Protein AF-A0A9X0EW74-F1 (afdb_monomer)

Structure (mmCIF, N/CA/C/O backbone):
data_AF-A0A9X0EW74-F1
#
_entry.id   AF-A0A9X0EW74-F1
#
loop_
_atom_site.group_PDB
_atom_site.id
_atom_site.type_symbol
_atom_site.label_atom_id
_atom_site.label_alt_id
_atom_site.label_comp_id
_atom_site.label_asym_id
_atom_site.label_entity_id
_atom_site.label_seq_id
_atom_site.pdbx_PDB_ins_code
_atom_site.Cartn_x
_atom_site.Cartn_y
_atom_site.Cartn_z
_atom_site.occupancy
_atom_site.B_iso_or_equiv
_atom_site.auth_seq_id
_atom_site.auth_comp_id
_atom_site.auth_asym_id
_atom_site.auth_atom_id
_atom_site.pdbx_PDB_model_num
ATOM 1 N N . MET A 1 1 ? -3.009 -1.070 12.855 1.00 59.66 1 MET A N 1
ATOM 2 C CA . MET A 1 1 ? -4.304 -0.797 13.529 1.00 59.66 1 MET A CA 1
ATOM 3 C C . MET A 1 1 ? -5.122 -2.085 13.536 1.00 59.66 1 MET A C 1
ATOM 5 O O . MET A 1 1 ? -5.259 -2.673 12.475 1.00 59.66 1 MET A O 1
ATOM 9 N N . SER A 1 2 ? -5.644 -2.544 14.679 1.00 82.69 2 SER A N 1
ATOM 10 C CA . SER A 1 2 ? -6.515 -3.735 14.718 1.00 82.69 2 SER A CA 1
ATOM 11 C C . SER A 1 2 ? -7.970 -3.350 14.436 1.00 82.69 2 SER A C 1
ATOM 13 O O . SER A 1 2 ? -8.508 -2.458 15.098 1.00 82.69 2 SER A O 1
ATOM 15 N N . VAL A 1 3 ? -8.612 -4.037 13.482 1.00 85.69 3 VAL A N 1
ATOM 16 C CA . VAL A 1 3 ? -10.034 -3.848 13.135 1.00 85.69 3 VAL A CA 1
ATOM 17 C C . VAL A 1 3 ? -10.922 -4.029 14.367 1.00 85.69 3 VAL A C 1
ATOM 19 O O . VAL A 1 3 ? -11.837 -3.240 14.583 1.00 85.69 3 VAL A O 1
ATOM 22 N N . MET A 1 4 ? -10.612 -5.012 15.217 1.00 91.75 4 MET A N 1
ATOM 23 C CA . MET A 1 4 ? -11.385 -5.304 16.428 1.00 91.75 4 MET A CA 1
ATOM 24 C C . MET A 1 4 ? -11.287 -4.187 17.463 1.00 91.75 4 MET A C 1
ATOM 26 O O . MET A 1 4 ? -12.302 -3.781 18.026 1.00 91.75 4 MET A O 1
ATOM 30 N N . LYS A 1 5 ? -10.088 -3.626 17.669 1.00 91.12 5 LYS A N 1
ATOM 31 C CA . LYS A 1 5 ? -9.912 -2.477 18.569 1.00 91.12 5 LYS A CA 1
ATOM 32 C C . LYS A 1 5 ? -10.718 -1.276 18.072 1.00 91.12 5 LYS A C 1
ATOM 34 O O . LYS A 1 5 ? -11.377 -0.610 18.866 1.00 91.12 5 LYS A O 1
ATOM 39 N N . LYS A 1 6 ? -10.727 -1.036 16.755 1.00 88.75 6 LYS A N 1
ATOM 40 C CA . LYS A 1 6 ? -11.499 0.066 16.172 1.00 88.75 6 LYS A CA 1
ATOM 41 C C . LYS A 1 6 ? -13.007 -0.162 16.261 1.00 88.75 6 LYS A C 1
ATOM 43 O O . LYS A 1 6 ? -13.741 0.764 16.600 1.00 88.75 6 LYS A O 1
ATOM 48 N N . ALA A 1 7 ? -13.449 -1.398 16.055 1.00 94.06 7 ALA A N 1
ATOM 49 C CA . ALA A 1 7 ? -14.849 -1.772 16.188 1.00 94.06 7 ALA A CA 1
ATOM 50 C C . ALA A 1 7 ? -15.322 -1.594 17.631 1.00 94.06 7 ALA A C 1
ATOM 52 O O . ALA A 1 7 ? -16.388 -1.029 17.859 1.00 94.06 7 ALA A O 1
ATOM 53 N N . TRP A 1 8 ? -14.494 -1.975 18.604 1.00 94.31 8 TRP A N 1
ATOM 54 C CA . TRP A 1 8 ? -14.775 -1.760 20.019 1.00 94.31 8 TRP A CA 1
ATOM 55 C C . TRP A 1 8 ? -14.934 -0.275 20.367 1.00 94.31 8 TRP A C 1
ATOM 57 O O . TRP A 1 8 ? -15.890 0.107 21.040 1.00 94.31 8 TRP A O 1
ATOM 67 N N . GLU A 1 9 ? -14.035 0.583 19.873 1.00 94.25 9 GLU A N 1
ATOM 68 C CA . GLU A 1 9 ? -14.120 2.035 20.074 1.00 94.25 9 GLU A CA 1
ATOM 69 C C . GLU A 1 9 ? -15.404 2.630 19.483 1.00 94.25 9 GLU A C 1
ATOM 71 O O . GLU A 1 9 ? -16.082 3.416 20.146 1.00 94.25 9 GLU A O 1
ATOM 76 N N . ILE A 1 10 ? -15.747 2.260 18.244 1.00 93.38 10 ILE A N 1
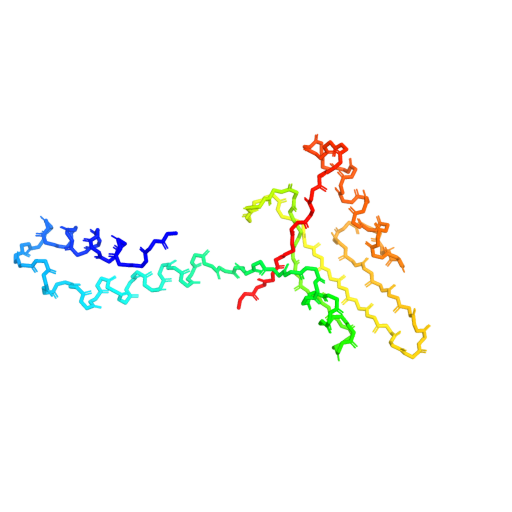ATOM 77 C CA . ILE A 1 10 ? -16.951 2.755 17.563 1.00 93.38 10 ILE A CA 1
ATOM 78 C C . ILE A 1 10 ? -18.209 2.267 18.290 1.00 93.38 10 ILE A C 1
ATOM 80 O O . ILE A 1 10 ? -19.117 3.060 18.534 1.00 93.38 10 ILE A O 1
ATOM 84 N N . ALA A 1 11 ? -18.243 1.000 18.709 1.00 96.50 11 ALA A N 1
ATOM 85 C CA . ALA A 1 11 ? -19.365 0.438 19.453 1.00 96.50 11 ALA A CA 1
ATOM 86 C C . ALA A 1 11 ? -19.556 1.122 20.820 1.00 96.50 11 ALA A C 1
ATOM 88 O O . ALA A 1 11 ? -20.678 1.464 21.187 1.00 96.50 11 ALA A O 1
ATOM 89 N N . ARG A 1 12 ? -18.467 1.399 21.554 1.00 96.62 12 ARG A N 1
ATOM 90 C CA . ARG A 1 12 ? -18.502 2.152 22.824 1.00 96.62 12 ARG A CA 1
ATOM 91 C C . ARG A 1 12 ? -18.966 3.596 22.637 1.00 96.62 12 ARG A C 1
ATOM 93 O O . ARG A 1 12 ? -19.689 4.110 23.486 1.00 96.62 12 ARG A O 1
ATOM 100 N N . LYS A 1 13 ? -18.582 4.251 21.536 1.00 94.56 13 LYS A N 1
ATOM 101 C CA . LYS A 1 13 ? -19.088 5.590 21.195 1.00 94.56 13 LYS A CA 1
ATOM 102 C C . LYS A 1 13 ? -20.592 5.574 20.926 1.00 94.56 13 LYS A C 1
ATOM 104 O O . LYS A 1 13 ? -21.290 6.416 21.482 1.00 94.56 13 LYS A O 1
ATOM 109 N N . GLY A 1 14 ? -21.080 4.597 20.157 1.00 93.94 14 GLY A N 1
ATOM 110 C CA . GLY A 1 14 ? -22.515 4.403 19.921 1.00 93.94 14 GLY A CA 1
ATOM 111 C C . GLY A 1 14 ? -23.285 4.187 21.224 1.00 93.94 14 GLY A C 1
ATOM 112 O O . GLY A 1 14 ? -24.240 4.904 21.498 1.00 93.94 14 GLY A O 1
ATOM 113 N N . GLN A 1 15 ? -22.785 3.303 22.092 1.00 97.19 15 GLN A N 1
ATOM 114 C CA . GLN A 1 15 ? -23.360 3.075 23.419 1.00 97.19 15 GLN A CA 1
ATOM 115 C C . GLN A 1 15 ? -23.422 4.361 24.265 1.00 97.19 15 GLN A C 1
ATOM 117 O O . GLN A 1 15 ? -24.428 4.625 24.913 1.00 97.19 15 GLN A O 1
ATOM 122 N N . LYS A 1 16 ? -22.355 5.173 24.270 1.00 95.12 16 LYS A N 1
ATOM 123 C CA . LYS A 1 16 ? -22.302 6.417 25.057 1.00 95.12 16 LYS A CA 1
ATOM 124 C C . LYS A 1 16 ? -23.278 7.483 24.542 1.00 95.12 16 LYS A C 1
ATOM 126 O O . LYS A 1 16 ? -23.766 8.271 25.342 1.00 95.12 16 LYS A O 1
ATOM 131 N N . GLN A 1 17 ? -23.526 7.532 23.233 1.00 94.94 17 GLN A N 1
ATOM 132 C CA . GLN A 1 17 ? -24.411 8.526 22.618 1.00 94.94 17 GLN A CA 1
ATOM 133 C C . GLN A 1 17 ? -25.888 8.134 22.662 1.00 94.94 17 GLN A C 1
ATOM 135 O O . GLN A 1 17 ? -26.730 8.997 22.875 1.00 94.94 17 GLN A O 1
ATOM 140 N N . PHE A 1 18 ? -26.198 6.855 22.455 1.00 94.81 18 PHE A N 1
ATOM 141 C CA . PHE A 1 18 ? -27.570 6.393 22.224 1.00 94.81 18 PHE A CA 1
ATOM 142 C C . PHE A 1 18 ? -28.073 5.418 23.299 1.00 94.81 18 PHE A C 1
ATOM 144 O O . PHE A 1 18 ? -29.225 4.996 23.260 1.00 94.81 18 PHE A O 1
ATOM 151 N N . GLY A 1 19 ? -27.233 5.055 24.274 1.00 90.06 19 GLY A N 1
ATOM 152 C CA . GLY A 1 19 ? -27.560 4.058 25.292 1.00 90.06 19 GLY A CA 1
ATOM 153 C C . GLY A 1 19 ? -27.507 2.618 24.764 1.00 90.06 19 GLY A C 1
ATOM 154 O O . GLY A 1 19 ? -26.976 2.341 23.687 1.00 90.06 19 GLY A O 1
ATOM 155 N N . GLY A 1 20 ? -28.030 1.673 25.548 1.00 95.00 20 GLY A N 1
ATOM 156 C CA . GLY A 1 20 ? -28.030 0.242 25.214 1.00 95.00 20 GLY A CA 1
ATOM 157 C C . GLY A 1 20 ? -26.722 -0.488 25.551 1.00 95.00 20 GLY A C 1
ATOM 158 O O . GLY A 1 20 ? -25.897 -0.024 26.346 1.00 95.00 20 GLY A O 1
ATOM 159 N N . LYS A 1 21 ? -26.537 -1.678 24.971 1.00 95.38 21 LYS A N 1
ATOM 160 C CA . LYS A 1 21 ? -25.383 -2.562 25.191 1.00 95.38 21 LYS A CA 1
ATOM 161 C C . LYS A 1 21 ? -24.414 -2.477 24.014 1.00 95.38 21 LYS A C 1
ATOM 163 O O . LYS A 1 21 ? -24.806 -2.538 22.856 1.00 95.38 21 LYS A O 1
ATOM 168 N N . VAL A 1 22 ? -23.108 -2.468 24.298 1.00 92.88 22 VAL A N 1
ATOM 169 C CA . VAL A 1 22 ? -22.037 -2.419 23.272 1.00 92.88 22 VAL A CA 1
ATOM 170 C C . VAL A 1 22 ? -22.218 -3.482 22.179 1.00 92.88 22 VAL A C 1
ATOM 172 O O . VAL A 1 22 ? -22.005 -3.198 21.002 1.00 92.88 22 VAL A O 1
ATOM 175 N N . LYS A 1 23 ? -22.653 -4.695 22.550 1.00 94.31 23 LYS A N 1
ATOM 176 C CA . LYS A 1 23 ? -22.875 -5.818 21.622 1.00 94.31 23 LYS A CA 1
ATOM 177 C C . LYS A 1 23 ? -23.901 -5.528 20.518 1.00 94.31 23 LYS A C 1
ATOM 179 O O . LYS A 1 23 ? -23.818 -6.123 19.452 1.00 94.31 23 LYS A O 1
ATOM 184 N N . GLU A 1 24 ? -24.827 -4.601 20.746 1.00 94.00 24 GLU A N 1
ATOM 185 C CA . GLU A 1 24 ? -25.868 -4.228 19.779 1.00 94.00 24 GLU A CA 1
ATOM 186 C C . GLU A 1 24 ? -25.288 -3.371 18.645 1.00 94.00 24 GLU A C 1
ATOM 188 O O . GLU A 1 24 ? -25.717 -3.457 17.498 1.00 94.00 24 GLU A O 1
ATOM 193 N N . TYR A 1 25 ? -24.223 -2.621 18.934 1.00 95.12 25 TYR A N 1
ATOM 194 C CA . TYR A 1 25 ? -23.525 -1.785 17.956 1.00 95.12 25 TYR A CA 1
ATOM 195 C C . TYR A 1 25 ? -22.412 -2.531 17.220 1.00 95.12 25 TYR A C 1
ATOM 197 O O . TYR A 1 25 ? -21.893 -2.033 16.219 1.00 95.12 25 TYR A O 1
ATOM 205 N N . PHE A 1 26 ? -22.034 -3.722 17.688 1.00 93.62 26 PHE A N 1
ATOM 206 C CA . PHE A 1 26 ? -20.826 -4.413 17.246 1.00 93.62 26 PHE A CA 1
ATOM 207 C C . PHE A 1 26 ? -20.820 -4.719 15.752 1.00 93.62 26 PHE A C 1
ATOM 209 O O . PHE A 1 26 ? -19.838 -4.426 15.081 1.00 93.62 26 PHE A O 1
ATOM 216 N N . ALA A 1 27 ? -21.917 -5.248 15.205 1.00 94.12 27 ALA A N 1
ATOM 217 C CA . ALA A 1 27 ? -21.988 -5.615 13.791 1.00 94.12 27 ALA A CA 1
ATOM 218 C C . ALA A 1 27 ? -21.808 -4.397 12.865 1.00 94.12 27 ALA A C 1
ATOM 220 O O . ALA A 1 27 ? -21.075 -4.457 11.874 1.00 94.12 27 ALA A O 1
ATOM 221 N N . LYS A 1 28 ? -22.431 -3.259 13.204 1.00 93.81 28 LYS A N 1
ATOM 222 C CA . LYS A 1 28 ? -22.297 -2.013 12.436 1.00 93.81 28 LYS A CA 1
ATOM 223 C C . LYS A 1 28 ? -20.923 -1.374 12.646 1.00 93.81 28 LYS A C 1
ATOM 225 O O . LYS A 1 28 ? -20.304 -0.946 11.674 1.00 93.81 28 LYS A O 1
ATOM 230 N N . ALA A 1 29 ? -20.416 -1.379 13.875 1.00 94.81 29 ALA A N 1
ATOM 231 C CA . ALA A 1 29 ? -19.085 -0.892 14.211 1.00 94.81 29 ALA A CA 1
ATOM 232 C C . ALA A 1 29 ? -17.975 -1.695 13.516 1.00 94.81 29 ALA A C 1
ATOM 234 O O . ALA A 1 29 ? -16.980 -1.113 13.085 1.00 94.81 29 ALA A O 1
ATOM 235 N N . LEU A 1 30 ? -18.155 -3.008 13.343 1.00 94.19 30 LEU A N 1
ATOM 236 C CA . LEU A 1 30 ? -17.233 -3.872 12.609 1.00 94.19 30 LEU A CA 1
ATOM 237 C C . LEU A 1 30 ? -17.225 -3.528 11.117 1.00 94.19 30 LEU A C 1
ATOM 239 O O . LEU A 1 30 ? -16.152 -3.378 10.539 1.00 94.19 30 LEU A O 1
ATOM 243 N N . LYS A 1 31 ? -18.405 -3.329 10.509 1.00 92.62 31 LYS A N 1
ATOM 244 C CA . LYS A 1 31 ? -18.521 -2.866 9.114 1.00 92.62 31 LYS A CA 1
ATOM 245 C C . LYS A 1 31 ? -17.831 -1.515 8.919 1.00 92.62 31 LYS A C 1
ATOM 247 O O . LYS A 1 31 ? -16.971 -1.403 8.054 1.00 92.62 31 LYS A O 1
ATOM 252 N N . MET A 1 32 ? -18.119 -0.536 9.778 1.00 85.69 32 MET A N 1
ATOM 253 C CA . MET A 1 32 ? -17.470 0.780 9.739 1.00 85.69 32 MET A CA 1
ATOM 254 C C . MET A 1 32 ? -15.956 0.685 9.953 1.00 85.69 32 MET A C 1
ATOM 256 O O . MET A 1 32 ? -15.199 1.381 9.292 1.00 85.69 32 MET A O 1
ATOM 260 N N . SER A 1 33 ? -15.489 -0.198 10.836 1.00 86.81 33 SER A N 1
ATOM 261 C CA . SER A 1 33 ? -14.055 -0.396 11.084 1.00 86.81 33 SER A CA 1
ATOM 262 C C . SER A 1 33 ? -13.341 -1.035 9.904 1.00 86.81 33 SER A C 1
ATOM 264 O O . SER A 1 33 ? -12.246 -0.604 9.558 1.00 86.81 33 SER A O 1
ATOM 266 N N . TRP A 1 34 ? -13.962 -2.021 9.256 1.00 83.94 34 TRP A N 1
ATOM 267 C CA . TRP A 1 34 ? -13.455 -2.595 8.014 1.00 83.94 34 TRP A CA 1
ATOM 268 C C . TRP A 1 34 ? -13.437 -1.570 6.890 1.00 83.94 34 TRP A C 1
ATOM 270 O O . TRP A 1 34 ? -12.456 -1.506 6.162 1.00 83.94 34 TRP A O 1
ATOM 280 N N . GLU A 1 35 ? -14.466 -0.735 6.769 1.00 81.62 35 GLU A N 1
ATOM 281 C CA . GLU A 1 35 ? -14.460 0.366 5.810 1.00 81.62 35 GLU A CA 1
ATOM 282 C C . GLU A 1 35 ? -13.385 1.404 6.132 1.00 81.62 35 GLU A C 1
ATOM 284 O O . GLU A 1 35 ? -12.718 1.854 5.216 1.00 81.62 35 GLU A O 1
ATOM 289 N N . ILE A 1 36 ? -13.163 1.762 7.399 1.00 74.50 36 ILE A N 1
ATOM 290 C CA . ILE A 1 36 ? -12.104 2.699 7.809 1.00 74.50 36 ILE A CA 1
ATOM 291 C C . ILE A 1 36 ? -10.719 2.114 7.533 1.00 74.50 36 ILE A C 1
ATOM 293 O O . ILE A 1 36 ? -9.840 2.832 7.073 1.00 74.50 36 ILE A O 1
ATOM 297 N N . VAL A 1 37 ? -10.508 0.822 7.786 1.00 75.69 37 VAL A N 1
ATOM 298 C CA . VAL A 1 37 ? -9.231 0.157 7.497 1.00 75.69 37 VAL A CA 1
ATOM 299 C C . VAL A 1 37 ? -9.015 0.027 5.989 1.00 75.69 37 VAL A C 1
ATOM 301 O O . VAL A 1 37 ? -7.937 0.355 5.509 1.00 75.69 37 VAL A O 1
ATOM 304 N N . LYS A 1 38 ? -10.045 -0.353 5.227 1.00 66.69 38 LYS A N 1
ATOM 305 C CA . LYS A 1 38 ? -9.973 -0.463 3.762 1.00 66.69 38 LYS A CA 1
ATOM 306 C C . LYS A 1 38 ? -9.828 0.898 3.076 1.00 66.69 38 LYS A C 1
ATOM 308 O O . LYS A 1 38 ? -8.992 1.039 2.199 1.00 66.69 38 LYS A O 1
ATOM 313 N N . LYS A 1 39 ? -10.584 1.917 3.501 1.00 61.91 39 LYS A N 1
ATOM 314 C CA . LYS A 1 39 ? -10.467 3.305 3.006 1.00 61.91 39 LYS A CA 1
ATOM 315 C C . LYS A 1 39 ? -9.177 3.974 3.487 1.00 61.91 39 LYS A C 1
ATOM 317 O O . LYS A 1 39 ? -8.639 4.826 2.792 1.00 61.91 39 LYS A O 1
ATOM 322 N N . GLY A 1 40 ? -8.675 3.579 4.658 1.00 58.59 40 GLY A N 1
ATOM 323 C CA . GLY A 1 40 ? -7.388 4.013 5.201 1.00 58.59 40 GLY A CA 1
ATOM 324 C C . GLY A 1 40 ? -6.186 3.397 4.479 1.00 58.59 40 GLY A C 1
ATOM 325 O O . GLY A 1 40 ? -5.136 4.025 4.419 1.00 58.59 40 GLY A O 1
ATOM 326 N N . MET A 1 41 ? -6.346 2.220 3.870 1.00 59.56 41 MET A N 1
ATOM 327 C CA . MET A 1 41 ? -5.367 1.595 2.976 1.00 59.56 41 MET A CA 1
ATOM 328 C C . MET A 1 41 ? -5.715 1.902 1.515 1.00 59.56 41 MET A C 1
ATOM 330 O O . MET A 1 41 ? -5.930 1.003 0.709 1.00 59.56 41 MET A O 1
ATOM 334 N N . LYS A 1 42 ? -5.773 3.195 1.161 1.00 69.19 42 LYS A N 1
ATOM 335 C CA . LYS A 1 42 ? -5.868 3.626 -0.249 1.00 69.19 42 LYS A CA 1
ATOM 336 C C . LYS A 1 42 ? -4.674 3.120 -1.069 1.00 69.19 42 LYS A C 1
ATOM 338 O O . LYS A 1 42 ? -4.780 2.954 -2.280 1.00 69.19 42 LYS A O 1
ATOM 343 N N . TYR A 1 43 ? -3.561 2.856 -0.389 1.00 81.38 43 TYR A N 1
ATOM 344 C CA . TYR A 1 43 ? -2.339 2.352 -0.980 1.00 81.38 43 TYR A CA 1
ATOM 345 C C . TYR A 1 43 ? -1.796 1.185 -0.161 1.00 81.38 43 TYR A C 1
ATOM 347 O O . TYR A 1 43 ? -1.837 1.209 1.071 1.00 81.38 43 TYR A O 1
ATOM 355 N N . VAL A 1 44 ? -1.283 0.177 -0.854 1.00 87.31 44 VAL A N 1
ATOM 356 C CA . VAL A 1 44 ? -0.612 -0.986 -0.272 1.00 87.31 44 VAL A CA 1
ATOM 357 C C . VAL A 1 44 ? 0.869 -0.922 -0.595 1.00 87.31 44 VAL A C 1
ATOM 359 O 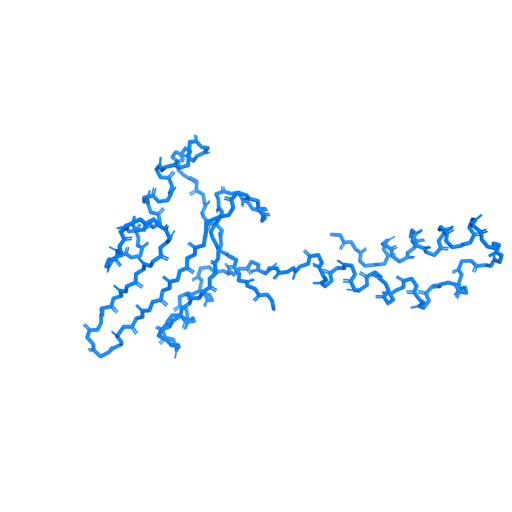O . VAL A 1 44 ? 1.251 -0.570 -1.713 1.00 87.31 44 VAL A O 1
ATOM 362 N N . GLN A 1 45 ? 1.698 -1.236 0.397 1.00 88.31 45 GLN A N 1
ATOM 363 C CA . GLN A 1 45 ? 3.133 -1.353 0.197 1.00 88.31 45 GLN A CA 1
ATOM 364 C C . GLN A 1 45 ? 3.421 -2.597 -0.647 1.00 88.31 45 GLN A C 1
ATOM 366 O O . GLN A 1 45 ? 2.846 -3.657 -0.411 1.00 88.31 45 GLN A O 1
ATOM 371 N N . VAL A 1 46 ? 4.312 -2.452 -1.617 1.00 90.94 46 VAL A N 1
ATOM 372 C CA . VAL A 1 46 ? 4.741 -3.499 -2.540 1.00 90.94 46 VAL A CA 1
ATOM 373 C C . VAL A 1 46 ? 6.201 -3.809 -2.248 1.00 90.94 46 VAL A C 1
ATOM 375 O O . VAL A 1 46 ? 7.024 -2.904 -2.085 1.00 90.94 46 VAL A O 1
ATOM 378 N N . THR A 1 47 ? 6.544 -5.090 -2.167 1.00 89.69 47 THR A N 1
ATOM 379 C CA . THR A 1 47 ? 7.945 -5.494 -2.027 1.00 89.69 47 THR A CA 1
ATOM 380 C C . THR A 1 47 ? 8.714 -5.233 -3.322 1.00 89.69 47 THR A C 1
ATOM 382 O O . THR A 1 47 ? 8.149 -5.216 -4.416 1.00 89.69 47 THR A O 1
ATOM 385 N N . LYS A 1 48 ? 10.044 -5.098 -3.235 1.00 87.50 48 LYS A N 1
ATOM 386 C CA . LYS A 1 48 ? 10.895 -4.960 -4.430 1.00 87.50 48 LYS A CA 1
ATOM 387 C C . LYS A 1 48 ? 10.690 -6.117 -5.418 1.00 87.50 48 LYS A C 1
ATOM 389 O O . LYS A 1 48 ? 10.727 -5.900 -6.623 1.00 87.50 48 LYS A O 1
ATOM 394 N N . VAL A 1 49 ? 10.466 -7.332 -4.916 1.00 86.81 49 VAL A N 1
ATOM 395 C CA . VAL A 1 49 ? 10.261 -8.526 -5.749 1.00 86.81 49 VAL A CA 1
ATOM 396 C C . VAL A 1 49 ? 8.935 -8.449 -6.503 1.00 86.81 49 VAL A C 1
ATOM 398 O O . VAL A 1 49 ? 8.927 -8.616 -7.718 1.00 86.81 49 VAL A O 1
ATOM 401 N N . GLU A 1 50 ? 7.831 -8.147 -5.818 1.00 89.75 50 GLU A N 1
ATOM 402 C CA . GLU A 1 50 ? 6.512 -8.002 -6.451 1.00 89.75 50 GLU A CA 1
ATOM 403 C C . GLU A 1 50 ? 6.503 -6.879 -7.485 1.00 89.75 50 GLU A C 1
ATOM 405 O O . GLU A 1 50 ? 6.000 -7.060 -8.590 1.00 89.75 50 GLU A O 1
ATOM 410 N N . PHE A 1 51 ? 7.127 -5.752 -7.152 1.00 90.31 51 PHE A N 1
ATOM 411 C CA . PHE A 1 51 ? 7.293 -4.620 -8.052 1.00 90.31 51 PHE A CA 1
ATOM 412 C C . PHE A 1 51 ? 8.045 -5.007 -9.336 1.00 90.31 51 PHE A C 1
ATOM 414 O O . PHE A 1 51 ? 7.563 -4.754 -10.438 1.00 90.31 51 PHE A O 1
ATOM 421 N N . MET A 1 52 ? 9.191 -5.687 -9.215 1.00 88.12 52 MET A N 1
ATOM 422 C CA . MET A 1 52 ? 9.957 -6.146 -10.380 1.00 88.12 52 MET A CA 1
ATOM 423 C C . MET A 1 52 ? 9.202 -7.203 -11.192 1.00 88.12 52 MET A C 1
ATOM 425 O O . MET A 1 52 ? 9.254 -7.185 -12.421 1.00 88.12 52 MET A O 1
ATOM 429 N N . ASN A 1 53 ? 8.492 -8.116 -10.527 1.00 90.56 53 ASN A N 1
ATOM 430 C CA . ASN A 1 53 ? 7.674 -9.124 -11.197 1.00 90.56 53 ASN A CA 1
ATOM 431 C C . ASN A 1 53 ? 6.513 -8.488 -11.965 1.00 90.56 53 ASN A C 1
ATOM 433 O O . ASN A 1 53 ? 6.191 -8.935 -13.063 1.00 90.56 53 ASN A O 1
ATOM 437 N N . GLU A 1 54 ? 5.904 -7.432 -11.430 1.00 90.50 54 GLU A N 1
ATOM 438 C CA . GLU A 1 54 ? 4.837 -6.697 -12.104 1.00 90.50 54 GLU A CA 1
ATOM 439 C C . GLU A 1 54 ? 5.349 -6.005 -13.374 1.00 90.50 54 GLU A C 1
ATOM 441 O O . GLU A 1 54 ? 4.765 -6.194 -14.440 1.00 90.50 54 GLU A O 1
ATOM 446 N N . ILE A 1 55 ? 6.496 -5.322 -13.306 1.00 89.75 55 ILE A N 1
ATOM 447 C CA . ILE A 1 55 ? 7.129 -4.717 -14.490 1.00 89.75 55 ILE A CA 1
ATOM 448 C C . ILE A 1 55 ? 7.460 -5.789 -15.537 1.00 89.75 55 ILE A C 1
ATOM 450 O O . ILE A 1 55 ? 7.154 -5.612 -16.711 1.00 89.75 55 ILE A O 1
ATOM 454 N N . ARG A 1 56 ? 8.040 -6.923 -15.125 1.00 87.38 56 ARG A N 1
ATOM 455 C CA . ARG A 1 56 ? 8.418 -8.012 -16.044 1.00 87.38 56 ARG A CA 1
ATOM 456 C C . ARG A 1 56 ? 7.223 -8.709 -16.688 1.00 87.38 56 ARG A C 1
ATOM 458 O O . ARG A 1 56 ? 7.317 -9.112 -17.838 1.00 87.38 56 ARG A O 1
ATOM 465 N N . SER A 1 57 ? 6.131 -8.889 -15.946 1.00 89.69 57 SER A N 1
ATOM 466 C CA . SER A 1 57 ? 4.952 -9.625 -16.426 1.00 89.69 57 SER A CA 1
ATOM 467 C C . SER A 1 57 ? 3.984 -8.752 -17.215 1.00 89.69 57 SER A C 1
ATOM 469 O O . SER A 1 57 ? 3.374 -9.231 -18.165 1.00 89.69 57 SER A O 1
ATOM 471 N N . LYS A 1 58 ? 3.823 -7.482 -16.829 1.00 90.38 58 LYS A N 1
ATOM 472 C CA . LYS A 1 58 ? 2.838 -6.572 -17.431 1.00 90.38 58 LYS A CA 1
ATOM 473 C C . LYS A 1 58 ? 3.457 -5.510 -18.333 1.00 90.38 58 LYS A C 1
ATOM 475 O O . LYS A 1 58 ? 2.711 -4.773 -18.971 1.00 90.38 58 LYS A O 1
ATOM 480 N N . GLY A 1 59 ? 4.781 -5.362 -18.321 1.00 89.06 59 GLY A N 1
ATOM 481 C CA . GLY A 1 59 ? 5.475 -4.276 -19.012 1.00 89.06 59 GLY A CA 1
ATOM 482 C C . GLY A 1 59 ? 5.159 -2.892 -18.439 1.00 89.06 59 GLY A C 1
ATOM 483 O O . GLY A 1 59 ? 5.440 -1.891 -19.085 1.00 89.06 59 GLY A O 1
ATOM 484 N N . LYS A 1 60 ? 4.529 -2.794 -17.260 1.00 91.69 60 LYS A N 1
ATOM 485 C CA . LYS A 1 60 ? 4.166 -1.506 -16.660 1.00 91.69 60 LYS A CA 1
ATOM 486 C C . LYS A 1 60 ? 3.981 -1.569 -15.152 1.00 91.69 60 LYS A C 1
ATOM 488 O O . LYS A 1 60 ? 3.616 -2.611 -14.612 1.00 91.69 60 LYS A O 1
ATOM 493 N N . PHE A 1 61 ? 4.162 -0.428 -14.496 1.00 92.31 61 PHE A N 1
ATOM 494 C CA . PHE A 1 61 ? 3.832 -0.224 -13.088 1.00 92.31 61 PHE A CA 1
ATOM 495 C C . PHE A 1 61 ? 3.415 1.229 -12.843 1.00 92.31 61 PHE A C 1
ATOM 497 O O . PHE A 1 61 ? 4.069 2.146 -13.327 1.00 92.31 61 PHE A O 1
ATOM 504 N N . GLU A 1 62 ? 2.364 1.446 -12.058 1.00 92.56 62 GLU A N 1
ATOM 505 C CA . GLU A 1 62 ? 1.955 2.773 -11.588 1.00 92.56 62 GLU A CA 1
ATOM 506 C C . GLU A 1 62 ? 1.830 2.742 -10.066 1.00 92.56 62 GLU A C 1
ATOM 508 O O . GLU A 1 62 ? 1.178 1.866 -9.492 1.00 92.56 62 GLU A O 1
ATOM 513 N N . GLY A 1 63 ? 2.460 3.703 -9.400 1.00 92.19 63 GLY A N 1
ATOM 514 C CA . GLY A 1 63 ? 2.469 3.746 -7.950 1.00 92.19 63 GLY A CA 1
ATOM 515 C C . GLY A 1 63 ? 3.136 4.985 -7.382 1.00 92.19 63 GLY A C 1
ATOM 516 O O . GLY A 1 63 ? 3.162 6.054 -7.993 1.00 92.19 63 GLY A O 1
ATOM 517 N N . PHE A 1 64 ? 3.652 4.832 -6.169 1.00 91.81 64 PHE A N 1
ATOM 518 C CA . PHE A 1 64 ? 4.238 5.902 -5.384 1.00 91.81 64 PHE A CA 1
ATOM 519 C C . PHE A 1 64 ? 5.493 5.428 -4.657 1.00 91.81 64 PHE A C 1
ATOM 521 O O . PHE A 1 64 ? 5.571 4.280 -4.220 1.00 91.81 64 PHE A O 1
ATOM 528 N N . LEU A 1 65 ? 6.446 6.335 -4.478 1.00 90.75 65 LEU A N 1
AT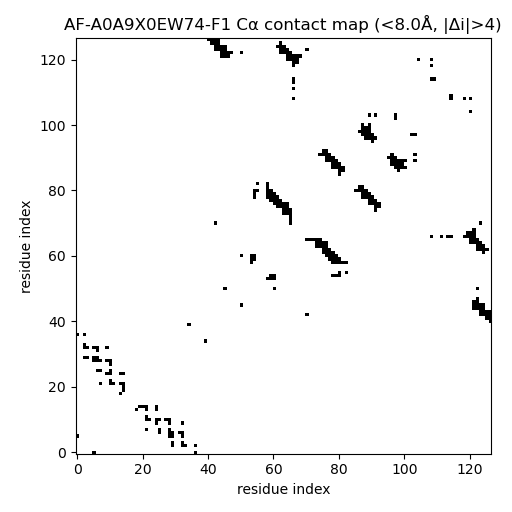OM 529 C CA . LEU A 1 65 ? 7.669 6.129 -3.715 1.00 90.75 65 LEU A CA 1
ATOM 530 C C . LEU A 1 65 ? 7.665 6.983 -2.449 1.00 90.75 65 LEU A C 1
ATOM 532 O O . LEU A 1 65 ? 7.194 8.124 -2.464 1.00 90.75 65 LEU A O 1
ATOM 536 N N . THR A 1 66 ? 8.226 6.440 -1.370 1.00 89.38 66 THR A N 1
ATOM 537 C CA . THR A 1 66 ? 8.515 7.175 -0.131 1.00 89.38 66 THR A CA 1
ATOM 538 C C . THR A 1 66 ? 9.895 6.808 0.413 1.00 89.38 66 THR A C 1
ATOM 540 O O . THR A 1 66 ? 10.353 5.678 0.262 1.00 89.38 66 THR A O 1
ATOM 543 N N . CYS A 1 67 ? 10.553 7.746 1.097 1.00 85.69 67 CYS A N 1
ATOM 544 C CA . CYS A 1 67 ? 11.824 7.507 1.808 1.00 85.69 67 CYS A CA 1
ATOM 545 C C . CYS A 1 67 ? 11.640 7.052 3.270 1.00 85.69 67 CYS A C 1
ATOM 547 O O . CYS A 1 67 ? 12.609 6.831 3.988 1.00 85.69 67 CYS A O 1
ATOM 549 N N . LYS A 1 68 ? 10.393 6.968 3.745 1.00 82.69 68 LYS A N 1
ATOM 550 C CA . LYS A 1 68 ? 10.016 6.445 5.067 1.00 82.69 68 LYS A CA 1
ATOM 551 C C . LYS A 1 68 ? 8.952 5.377 4.879 1.00 82.69 68 LYS A C 1
ATOM 553 O O . LYS A 1 68 ? 8.178 5.473 3.924 1.00 82.69 68 LYS A O 1
ATOM 558 N N . ASN A 1 69 ? 8.874 4.412 5.795 1.00 83.12 69 ASN A N 1
ATOM 559 C CA . ASN A 1 69 ? 7.859 3.356 5.766 1.00 83.12 69 ASN A CA 1
ATOM 560 C C . ASN A 1 69 ? 6.467 3.870 6.194 1.00 83.12 69 ASN A C 1
ATOM 562 O O . ASN A 1 69 ? 5.823 3.353 7.102 1.00 83.12 69 ASN A O 1
ATOM 566 N N . GLU A 1 70 ? 6.035 4.962 5.572 1.00 81.19 70 GLU A N 1
ATOM 567 C CA . GLU A 1 70 ? 4.761 5.633 5.762 1.00 81.19 70 GLU A CA 1
ATOM 568 C C . GLU A 1 70 ? 4.348 6.270 4.433 1.00 81.19 70 GLU A C 1
ATOM 570 O O . GLU A 1 70 ? 5.170 6.904 3.769 1.00 81.19 70 GLU A O 1
ATOM 575 N N . PHE A 1 71 ? 3.066 6.179 4.074 1.00 83.25 71 PHE A N 1
ATOM 576 C CA . PHE A 1 71 ? 2.514 6.857 2.899 1.00 83.25 71 PHE A CA 1
ATOM 577 C C . PHE A 1 71 ? 2.328 8.366 3.163 1.00 83.25 71 PHE A C 1
ATOM 579 O O . PHE A 1 71 ? 1.223 8.847 3.414 1.00 83.25 71 PHE A O 1
ATOM 586 N N . LYS A 1 72 ? 3.430 9.120 3.170 1.00 81.75 72 LYS A N 1
ATOM 587 C CA . LYS A 1 72 ? 3.477 10.589 3.283 1.00 81.75 72 LYS A CA 1
ATOM 588 C C . LYS A 1 72 ? 4.578 11.135 2.379 1.00 81.75 72 LYS A C 1
ATOM 590 O O . LYS A 1 72 ? 5.564 10.441 2.153 1.00 81.75 72 LYS A O 1
ATOM 595 N N . ASN A 1 73 ? 4.433 12.381 1.914 1.00 83.19 73 ASN A N 1
ATOM 596 C CA . ASN A 1 73 ? 5.404 13.038 1.022 1.00 83.19 73 ASN A CA 1
ATOM 597 C C . ASN A 1 73 ? 5.789 12.137 -0.166 1.00 83.19 73 ASN A C 1
ATOM 599 O O . ASN A 1 73 ? 6.959 11.885 -0.444 1.00 83.19 73 ASN A O 1
ATOM 603 N N . THR A 1 74 ? 4.765 11.570 -0.799 1.00 86.88 74 THR A N 1
ATOM 604 C CA . THR A 1 74 ? 4.896 10.524 -1.810 1.00 86.88 74 THR A CA 1
ATOM 605 C C . THR A 1 74 ? 5.227 11.107 -3.173 1.00 86.88 74 THR A C 1
ATOM 607 O O . THR A 1 74 ? 4.593 12.076 -3.590 1.00 86.88 74 THR A O 1
ATOM 610 N N . GLN A 1 75 ? 6.124 10.454 -3.904 1.00 89.31 75 GLN A N 1
ATOM 611 C CA . GLN A 1 75 ? 6.389 10.757 -5.308 1.00 89.31 75 GLN A CA 1
ATOM 612 C C . GLN A 1 75 ? 5.647 9.769 -6.197 1.00 89.31 75 GLN A C 1
ATOM 614 O O . GLN A 1 75 ? 5.826 8.567 -6.033 1.00 89.31 75 GLN A O 1
ATOM 619 N N . LYS A 1 76 ? 4.832 10.250 -7.140 1.00 90.50 76 LYS A N 1
ATOM 620 C CA . LYS A 1 76 ? 4.207 9.366 -8.132 1.00 90.50 76 LYS A CA 1
ATOM 621 C C . LYS A 1 76 ? 5.279 8.819 -9.079 1.00 90.50 76 LYS A C 1
ATOM 623 O O . LYS A 1 76 ? 6.166 9.571 -9.479 1.00 90.50 76 LYS A O 1
ATOM 628 N N . ILE A 1 77 ? 5.176 7.538 -9.423 1.00 90.50 77 ILE A N 1
ATOM 629 C CA . ILE A 1 77 ? 6.031 6.858 -10.397 1.00 90.50 77 ILE A CA 1
ATOM 630 C C . ILE A 1 77 ? 5.173 6.058 -11.381 1.00 90.50 77 ILE A C 1
ATOM 632 O O . ILE A 1 77 ? 4.299 5.291 -10.975 1.00 90.50 77 ILE A O 1
ATOM 636 N N . ASN A 1 78 ? 5.453 6.226 -12.668 1.00 91.56 78 ASN A N 1
ATOM 637 C CA . ASN A 1 78 ? 4.921 5.433 -13.765 1.00 91.56 78 ASN A CA 1
ATOM 638 C C . ASN A 1 78 ? 6.099 4.778 -14.491 1.00 91.56 78 ASN A C 1
ATOM 640 O O . ASN A 1 78 ? 7.090 5.434 -14.799 1.00 91.56 78 ASN A O 1
ATOM 644 N N . ILE A 1 79 ? 6.001 3.485 -14.764 1.00 91.12 79 ILE A N 1
ATOM 645 C CA . ILE A 1 79 ? 7.022 2.710 -15.466 1.00 91.12 79 ILE A CA 1
ATOM 646 C C . ILE A 1 79 ? 6.351 2.013 -16.631 1.00 91.12 79 ILE A C 1
ATOM 648 O O . ILE A 1 79 ? 5.299 1.398 -16.457 1.00 91.12 79 ILE A O 1
ATOM 652 N N . VAL A 1 80 ? 6.992 2.074 -17.790 1.00 89.88 80 VAL A N 1
ATOM 653 C CA . VAL A 1 80 ? 6.645 1.305 -18.983 1.00 89.88 80 VAL A CA 1
ATOM 654 C C . VAL A 1 80 ? 7.914 0.613 -19.465 1.00 89.88 80 VAL A C 1
ATOM 656 O O . VAL A 1 80 ? 8.948 1.255 -19.605 1.00 89.88 80 VAL A O 1
ATOM 659 N N . ALA A 1 81 ? 7.855 -0.696 -19.676 1.00 87.69 81 ALA A N 1
ATOM 660 C CA . ALA A 1 81 ? 8.950 -1.504 -20.187 1.00 87.69 81 ALA A CA 1
ATOM 661 C C . ALA A 1 81 ? 8.576 -2.056 -21.565 1.00 87.69 81 ALA A C 1
ATOM 663 O O . ALA A 1 81 ? 7.552 -2.724 -21.715 1.00 87.69 81 ALA A O 1
ATOM 664 N N . ASP A 1 82 ? 9.426 -1.791 -22.553 1.00 85.38 82 ASP A N 1
ATOM 665 C CA . ASP A 1 82 ? 9.394 -2.445 -23.856 1.00 85.38 82 ASP A CA 1
ATOM 666 C C . ASP A 1 82 ? 10.175 -3.760 -23.725 1.00 85.38 82 ASP A C 1
ATOM 668 O O . ASP A 1 82 ? 11.407 -3.779 -23.657 1.00 85.38 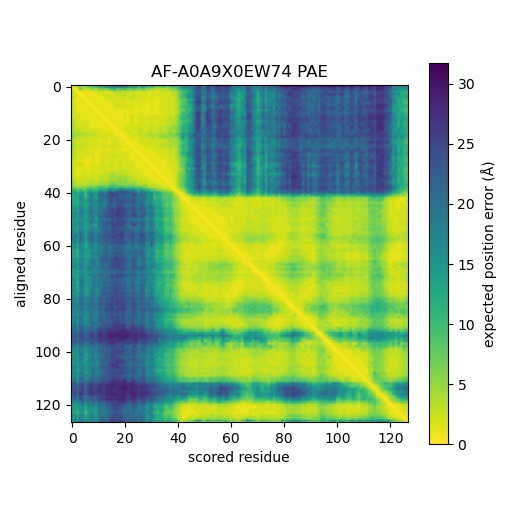82 ASP A O 1
ATOM 672 N N . LEU A 1 83 ? 9.445 -4.873 -23.605 1.00 79.19 83 LEU A N 1
ATOM 673 C CA . LEU A 1 83 ? 10.037 -6.195 -23.379 1.00 79.19 83 LEU A CA 1
ATOM 674 C C . LEU A 1 83 ? 10.809 -6.708 -24.603 1.00 79.19 83 LEU A C 1
ATOM 676 O O . LEU A 1 83 ? 11.740 -7.496 -24.435 1.00 79.19 83 LEU A O 1
ATOM 680 N N . GLU A 1 84 ? 10.449 -6.262 -25.808 1.00 83.25 84 GLU A N 1
ATOM 681 C CA . GLU A 1 84 ? 11.100 -6.673 -27.054 1.00 83.25 84 GLU A CA 1
ATOM 682 C C . GLU A 1 84 ? 12.442 -5.961 -27.216 1.00 83.25 84 GLU A C 1
ATOM 684 O O . GLU A 1 84 ? 13.464 -6.598 -27.480 1.00 83.25 84 GLU A O 1
ATOM 689 N N . LYS A 1 85 ? 12.460 -4.645 -26.976 1.00 85.12 85 LYS A N 1
ATOM 690 C CA . LYS A 1 85 ? 13.678 -3.825 -27.054 1.00 85.12 85 LYS A CA 1
ATOM 691 C C . LYS A 1 85 ? 14.525 -3.871 -25.787 1.00 85.12 85 LYS A C 1
ATOM 693 O O . LYS A 1 85 ? 15.665 -3.419 -25.801 1.00 85.12 85 LYS A O 1
ATOM 698 N N . LYS A 1 86 ? 13.994 -4.455 -24.706 1.00 80.62 86 LYS A N 1
ATOM 699 C CA . LYS A 1 86 ? 14.596 -4.469 -23.360 1.00 80.62 86 LYS A CA 1
ATOM 700 C C . LYS A 1 86 ? 14.862 -3.059 -22.826 1.00 80.62 86 LYS A C 1
ATOM 702 O O . LYS A 1 86 ? 15.827 -2.837 -22.098 1.00 80.62 86 LYS A O 1
ATOM 707 N N . GLU A 1 87 ? 13.989 -2.122 -23.168 1.00 84.19 87 GLU A N 1
ATOM 708 C CA . GLU A 1 87 ? 14.074 -0.726 -22.748 1.00 84.19 87 GLU A CA 1
ATOM 709 C C . GLU A 1 87 ? 13.047 -0.444 -21.654 1.00 84.19 87 GLU A C 1
ATOM 711 O O . GLU A 1 87 ? 11.974 -1.048 -21.607 1.00 84.19 87 GLU A O 1
ATOM 716 N N . ILE A 1 88 ? 13.363 0.493 -20.763 1.00 85.50 88 ILE A N 1
ATOM 717 C CA . ILE A 1 88 ? 12.422 0.971 -19.754 1.00 85.50 88 ILE A CA 1
ATOM 718 C C . ILE A 1 88 ? 12.298 2.483 -19.849 1.00 85.50 88 ILE A C 1
ATOM 720 O O . ILE A 1 88 ? 13.259 3.187 -20.129 1.00 85.50 88 ILE A O 1
ATOM 724 N N . THR A 1 89 ? 11.100 2.982 -19.598 1.00 86.44 89 THR A N 1
ATOM 725 C CA . THR A 1 89 ? 10.808 4.398 -19.430 1.00 86.44 89 THR A CA 1
ATOM 726 C C . THR A 1 89 ? 10.211 4.578 -18.048 1.00 86.44 89 THR A C 1
ATOM 728 O O . THR A 1 89 ? 9.218 3.935 -17.702 1.00 86.44 89 THR A O 1
ATOM 731 N N . VAL A 1 90 ? 10.823 5.442 -17.249 1.00 87.44 90 VAL A N 1
ATOM 732 C CA . VAL A 1 90 ? 10.369 5.781 -15.903 1.00 87.44 90 VAL A CA 1
ATOM 733 C C . VAL A 1 90 ? 10.017 7.260 -15.871 1.00 87.44 90 VAL A C 1
ATOM 735 O O . VAL A 1 90 ? 10.871 8.124 -16.066 1.00 87.44 90 VAL A O 1
ATOM 738 N N . ASP A 1 91 ? 8.753 7.545 -15.605 1.00 87.00 91 ASP A N 1
ATOM 739 C CA . ASP A 1 91 ? 8.212 8.879 -15.397 1.00 87.00 91 ASP A CA 1
ATOM 740 C C . ASP A 1 91 ? 7.929 9.072 -13.904 1.00 87.00 91 ASP A C 1
ATOM 742 O O . ASP A 1 91 ? 7.194 8.303 -13.284 1.00 87.00 91 ASP A O 1
ATOM 746 N N . MET A 1 92 ? 8.519 10.106 -13.311 1.00 81.88 92 MET A N 1
ATOM 747 C CA . MET A 1 92 ? 8.269 10.481 -11.919 1.00 81.88 92 MET A CA 1
ATOM 748 C C . MET A 1 92 ? 7.553 11.831 -11.798 1.00 81.88 92 MET A C 1
ATOM 750 O O . MET A 1 92 ? 7.625 12.461 -10.751 1.00 81.88 92 MET A O 1
ATOM 754 N N . GLY A 1 93 ? 6.904 12.337 -12.849 1.00 68.88 93 GLY A N 1
ATOM 755 C CA . GLY A 1 93 ? 6.222 13.639 -12.844 1.00 68.88 93 GLY A CA 1
ATOM 756 C C . GLY A 1 93 ? 7.153 14.847 -12.660 1.00 68.88 93 GLY A C 1
ATOM 757 O O . GLY A 1 93 ? 6.695 15.981 -12.536 1.00 68.88 93 GLY A O 1
ATOM 758 N N . LEU A 1 94 ? 8.464 14.609 -12.636 1.00 60.44 94 LEU A N 1
ATOM 759 C CA . LEU A 1 94 ? 9.508 15.607 -12.812 1.00 60.44 94 LEU A CA 1
ATOM 760 C C . LEU A 1 94 ? 9.734 15.719 -14.323 1.00 60.44 94 LEU A C 1
ATOM 762 O O . LEU A 1 94 ? 9.540 14.742 -15.035 1.00 60.44 94 LEU A O 1
ATOM 766 N N . LYS A 1 95 ? 10.122 16.888 -14.835 1.00 56.31 95 LYS A N 1
ATOM 767 C CA . LYS A 1 95 ? 10.241 17.210 -16.277 1.00 56.31 95 LYS A CA 1
ATOM 768 C C . LYS A 1 95 ? 11.214 16.320 -17.102 1.00 56.31 95 LYS A C 1
ATOM 770 O O . LYS A 1 95 ? 11.571 16.699 -18.211 1.00 56.31 95 LYS A O 1
ATOM 775 N N . SER A 1 96 ? 11.660 15.178 -16.583 1.00 60.03 96 SER A N 1
ATOM 776 C CA . SER A 1 96 ? 12.613 14.242 -17.176 1.00 60.03 96 SER A CA 1
ATOM 777 C C . SER A 1 96 ? 12.083 12.804 -17.135 1.00 60.03 96 SER A C 1
ATOM 779 O O . SER A 1 96 ? 11.737 12.299 -16.064 1.00 60.03 96 SER A O 1
ATOM 781 N N . LEU A 1 97 ? 12.094 12.136 -18.289 1.00 73.00 97 LEU A N 1
ATOM 782 C CA . LEU A 1 97 ? 11.939 10.685 -18.397 1.00 73.00 97 LEU A CA 1
ATOM 783 C C . LEU A 1 97 ? 13.298 10.017 -18.144 1.00 73.00 97 LEU A C 1
ATOM 785 O O . LEU A 1 97 ? 14.314 10.508 -18.635 1.00 73.00 97 LEU A O 1
ATOM 789 N N . TYR A 1 98 ? 13.319 8.907 -17.406 1.00 73.25 98 TYR A N 1
ATOM 790 C CA . TYR A 1 98 ? 14.530 8.109 -17.187 1.00 73.25 98 TYR A CA 1
ATOM 791 C C . TYR A 1 98 ? 14.477 6.807 -17.981 1.00 73.25 98 TYR A C 1
ATOM 793 O O . TYR A 1 98 ? 13.428 6.169 -18.062 1.00 73.25 98 TYR A O 1
ATOM 801 N N . THR A 1 99 ? 15.629 6.387 -18.499 1.00 80.56 99 THR A N 1
ATOM 802 C CA . THR A 1 99 ? 15.815 5.095 -19.180 1.00 80.56 99 THR A CA 1
ATOM 803 C C . THR A 1 99 ? 16.383 4.012 -18.260 1.00 80.56 99 THR A C 1
ATOM 805 O O . THR A 1 99 ? 16.512 2.860 -18.664 1.00 80.56 99 THR A O 1
ATOM 808 N N . ASP A 1 100 ? 16.712 4.367 -17.013 1.00 83.31 100 ASP A N 1
ATOM 809 C CA . ASP A 1 100 ? 17.200 3.460 -15.975 1.00 83.31 100 ASP A CA 1
ATOM 810 C C . ASP A 1 100 ? 16.449 3.692 -14.649 1.00 83.31 100 ASP A C 1
ATOM 812 O O . ASP A 1 100 ? 16.341 4.806 -14.128 1.00 83.31 100 ASP A O 1
ATOM 816 N N . LEU A 1 101 ? 15.913 2.611 -14.081 1.00 83.44 101 LEU A N 1
ATOM 817 C CA . LEU A 1 101 ? 15.113 2.639 -12.858 1.00 83.44 101 LEU A CA 1
ATOM 818 C C . LEU A 1 101 ? 15.963 2.897 -11.611 1.00 83.44 101 LEU A C 1
ATOM 820 O O . LEU A 1 101 ? 15.503 3.542 -10.667 1.00 83.44 101 LEU A O 1
ATOM 824 N N . SER A 1 102 ? 17.198 2.403 -11.590 1.00 84.81 102 SER A N 1
ATOM 825 C CA . SER A 1 102 ? 18.130 2.646 -10.491 1.00 84.81 102 SER A CA 1
ATOM 826 C C . SER A 1 102 ? 18.530 4.116 -10.457 1.00 84.81 102 SER A C 1
ATOM 828 O O . SER A 1 102 ? 18.553 4.717 -9.384 1.00 84.81 102 SER A O 1
ATOM 830 N N . GLU A 1 103 ? 18.785 4.714 -11.621 1.00 85.81 103 GLU A N 1
ATOM 831 C CA . GLU A 1 103 ? 19.064 6.140 -11.756 1.00 85.81 103 GLU A CA 1
ATOM 832 C C . GLU A 1 103 ? 17.885 6.989 -11.265 1.00 85.81 103 GLU A C 1
ATOM 834 O O . GLU A 1 103 ? 18.078 7.881 -10.434 1.00 85.81 103 GLU A O 1
ATOM 839 N N . ALA A 1 104 ? 16.662 6.669 -11.700 1.00 85.44 104 ALA A N 1
ATOM 840 C CA . ALA A 1 104 ? 15.442 7.332 -11.243 1.00 85.44 104 ALA A CA 1
ATOM 841 C C . ALA A 1 104 ? 15.309 7.278 -9.708 1.00 85.44 104 ALA A C 1
ATOM 843 O O . ALA A 1 104 ? 15.171 8.309 -9.046 1.00 85.44 104 ALA A O 1
ATOM 844 N N . ILE A 1 105 ? 15.440 6.089 -9.112 1.00 85.06 105 ILE A N 1
ATOM 845 C CA . ILE A 1 105 ? 15.349 5.903 -7.656 1.00 85.06 105 ILE A CA 1
ATOM 846 C C . ILE A 1 105 ? 16.469 6.660 -6.924 1.00 85.06 105 ILE A C 1
ATOM 848 O O . ILE A 1 105 ? 16.221 7.286 -5.892 1.00 85.06 105 ILE A O 1
ATOM 852 N N . ASN A 1 106 ? 17.696 6.643 -7.445 1.00 84.44 106 ASN A N 1
ATOM 853 C CA . ASN A 1 106 ? 18.823 7.367 -6.856 1.00 84.44 106 ASN A CA 1
ATOM 854 C C . ASN A 1 106 ? 18.630 8.888 -6.937 1.00 84.44 106 ASN A C 1
ATOM 856 O O . ASN A 1 106 ? 18.961 9.600 -5.989 1.00 84.44 106 ASN A O 1
ATOM 860 N N . ASN A 1 107 ? 18.060 9.399 -8.029 1.00 83.81 107 ASN A N 1
ATOM 861 C CA . ASN A 1 107 ? 17.691 10.808 -8.159 1.00 83.81 107 ASN A CA 1
ATOM 862 C C . ASN A 1 107 ? 16.594 11.211 -7.176 1.00 83.81 107 ASN A C 1
ATOM 864 O O . ASN A 1 107 ? 16.728 12.248 -6.523 1.00 83.81 107 ASN A O 1
ATOM 868 N N . TYR A 1 108 ? 15.563 10.379 -7.012 1.00 84.31 108 TYR A N 1
ATOM 869 C CA . TYR A 1 108 ? 14.524 10.592 -6.005 1.00 84.31 108 TYR A CA 1
ATOM 870 C C . TYR A 1 108 ? 15.120 10.668 -4.591 1.00 84.31 108 TYR A C 1
ATOM 872 O O . TYR A 1 108 ? 14.803 11.593 -3.841 1.00 84.31 108 TYR A O 1
ATOM 880 N N . LYS A 1 109 ? 16.043 9.759 -4.249 1.00 82.75 109 LYS A N 1
ATOM 881 C CA . LYS A 1 109 ? 16.770 9.798 -2.971 1.00 82.75 109 LYS A CA 1
ATOM 882 C C . LYS A 1 109 ? 17.541 11.107 -2.800 1.00 82.75 109 LYS A C 1
ATOM 884 O O . LYS A 1 109 ? 17.342 11.784 -1.802 1.00 82.75 109 LYS A O 1
ATOM 889 N N . ARG A 1 110 ? 18.362 11.498 -3.784 1.00 79.88 110 ARG A N 1
ATOM 890 C CA . ARG A 1 110 ? 19.203 12.712 -3.716 1.00 79.88 110 ARG A CA 1
ATOM 891 C C . ARG A 1 110 ? 18.405 13.998 -3.477 1.00 79.88 110 ARG A C 1
ATOM 893 O O . ARG A 1 110 ? 18.858 14.851 -2.725 1.00 79.88 110 ARG A O 1
ATOM 900 N N . HIS A 1 111 ? 17.232 14.132 -4.095 1.00 77.12 111 HIS A N 1
ATOM 901 C CA . HIS A 1 111 ? 16.398 15.334 -3.968 1.00 77.12 111 HIS A CA 1
ATOM 902 C C . HIS A 1 111 ? 15.567 15.381 -2.679 1.00 77.12 111 HIS A C 1
ATOM 904 O O . HIS A 1 111 ? 15.067 16.438 -2.303 1.00 77.12 111 HIS A O 1
ATOM 910 N N . ASN A 1 112 ? 15.418 14.260 -1.972 1.00 75.50 112 ASN A N 1
ATOM 911 C CA . ASN A 1 112 ? 14.737 14.237 -0.686 1.00 75.50 112 ASN A CA 1
ATOM 912 C C . ASN A 1 112 ? 15.771 14.415 0.430 1.00 75.50 112 ASN A C 1
ATOM 914 O O . ASN A 1 112 ? 16.386 13.448 0.857 1.00 75.50 112 ASN A O 1
ATOM 918 N N . HIS A 1 113 ? 15.9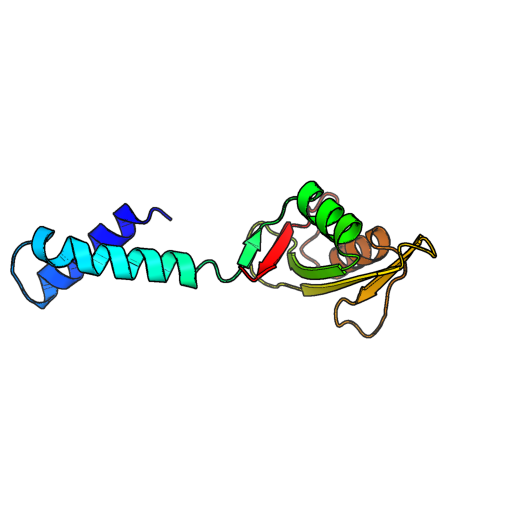15 15.641 0.948 1.00 58.06 113 HIS A N 1
ATOM 919 C CA . HIS A 1 113 ? 16.877 16.033 2.001 1.00 58.06 113 HIS A CA 1
ATOM 920 C C . HIS A 1 113 ? 16.858 15.181 3.290 1.00 58.06 113 HIS A C 1
ATOM 922 O O . HIS A 1 113 ? 17.774 15.268 4.101 1.00 58.06 113 HIS A O 1
ATOM 928 N N . TYR A 1 114 ? 15.829 14.352 3.491 1.00 56.19 114 TYR A N 1
ATOM 929 C CA . TYR A 1 114 ? 15.744 13.384 4.591 1.00 56.19 114 TYR A CA 1
ATOM 930 C C . TYR A 1 114 ? 16.468 12.058 4.310 1.00 56.19 114 TYR A C 1
ATOM 932 O O . TYR A 1 114 ? 16.528 11.206 5.195 1.00 56.19 114 TYR A O 1
ATOM 940 N N . ALA A 1 115 ? 16.969 11.856 3.090 1.00 55.00 115 ALA A N 1
ATOM 941 C CA . ALA A 1 115 ? 17.597 10.625 2.653 1.00 55.00 115 ALA A CA 1
ATOM 942 C C . ALA A 1 115 ? 19.125 10.715 2.796 1.00 55.00 115 ALA A C 1
ATOM 944 O O . ALA A 1 115 ? 19.840 11.058 1.858 1.00 55.00 115 ALA A O 1
ATOM 945 N N . GLY A 1 116 ? 19.636 10.406 3.988 1.00 52.25 116 GLY A N 1
ATOM 946 C CA . GLY A 1 116 ? 21.066 10.157 4.178 1.00 52.25 116 GLY A CA 1
ATOM 947 C C . GLY A 1 116 ? 21.537 8.896 3.433 1.00 52.25 116 GLY A C 1
ATOM 948 O O . GLY A 1 116 ? 20.732 8.126 2.891 1.00 52.25 116 GLY A O 1
ATOM 949 N N . ASN A 1 117 ? 22.850 8.651 3.431 1.00 45.62 117 ASN A N 1
ATOM 950 C CA . ASN A 1 117 ? 23.420 7.403 2.914 1.00 45.62 117 ASN A CA 1
ATOM 951 C C . ASN A 1 117 ? 22.746 6.190 3.586 1.00 45.62 117 ASN A C 1
ATOM 953 O O . ASN A 1 117 ? 22.733 6.088 4.808 1.00 45.62 117 ASN A O 1
ATOM 957 N N . GLY A 1 118 ? 22.174 5.284 2.782 1.00 58.56 118 GLY A N 1
ATOM 958 C CA . GLY A 1 118 ? 21.485 4.073 3.259 1.00 58.56 118 GLY A CA 1
ATOM 959 C C . GLY A 1 118 ? 19.953 4.141 3.315 1.00 58.56 118 GLY A C 1
ATOM 960 O O . GLY A 1 118 ? 19.325 3.173 3.727 1.00 58.56 118 GLY A O 1
ATOM 961 N N . THR A 1 119 ? 19.329 5.238 2.876 1.00 65.56 119 THR A N 1
ATOM 962 C CA . THR A 1 119 ? 17.862 5.382 2.932 1.00 65.56 119 THR A CA 1
ATOM 963 C C . THR A 1 119 ? 17.143 4.377 2.020 1.00 65.56 119 THR A C 1
ATOM 965 O O . THR A 1 119 ? 17.366 4.338 0.800 1.00 65.56 119 THR A O 1
ATOM 968 N N . GLU A 1 120 ? 16.270 3.564 2.621 1.00 78.88 120 GLU A N 1
ATOM 969 C CA . GLU A 1 120 ? 15.375 2.639 1.927 1.00 78.88 120 GLU A CA 1
ATOM 970 C C . GLU A 1 120 ? 14.261 3.401 1.202 1.00 78.88 120 GLU A C 1
ATOM 972 O O . GLU A 1 120 ? 13.728 4.393 1.700 1.00 78.88 120 GLU A O 1
ATOM 977 N N . VAL A 1 121 ? 13.909 2.932 0.004 1.00 87.50 121 VAL A N 1
ATOM 978 C CA . VAL A 1 121 ? 12.757 3.446 -0.744 1.00 87.50 121 VAL A CA 1
ATOM 979 C C . VAL A 1 121 ? 11.650 2.416 -0.663 1.00 87.50 121 VAL A C 1
ATOM 981 O O . VAL A 1 121 ? 11.844 1.255 -1.028 1.00 87.50 121 VAL A O 1
ATOM 984 N N . TYR A 1 122 ? 10.493 2.860 -0.195 1.00 89.81 122 TYR A N 1
ATOM 985 C CA . TYR A 1 122 ? 9.294 2.051 -0.085 1.00 89.81 122 TYR A CA 1
ATOM 986 C C . TYR A 1 122 ? 8.388 2.337 -1.273 1.00 89.81 122 TY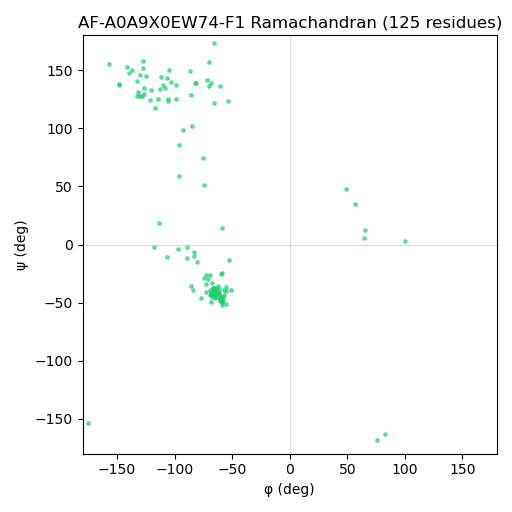R A C 1
ATOM 988 O O . TYR A 1 122 ? 8.219 3.487 -1.685 1.00 89.81 122 TYR A O 1
ATOM 996 N N . ILE A 1 123 ? 7.827 1.269 -1.826 1.00 92.50 123 ILE A N 1
ATOM 997 C CA . ILE A 1 123 ? 7.010 1.301 -3.032 1.00 92.50 123 ILE A CA 1
ATOM 998 C C . ILE A 1 123 ? 5.574 1.053 -2.607 1.00 92.50 123 ILE A C 1
ATOM 1000 O O . ILE A 1 123 ? 5.303 0.148 -1.821 1.00 92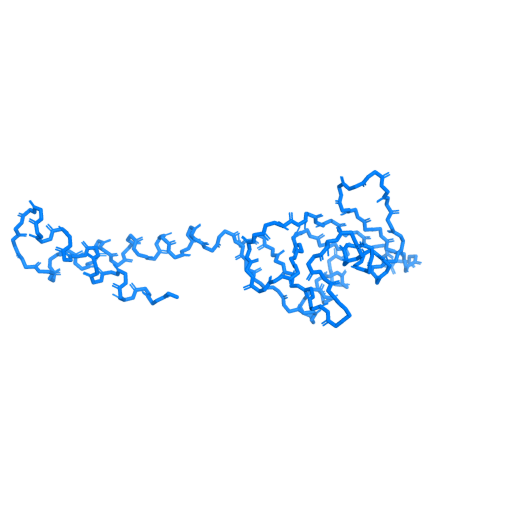.50 123 ILE A O 1
ATOM 1004 N N . TRP A 1 124 ? 4.658 1.849 -3.134 1.00 92.19 124 TRP A N 1
ATOM 1005 C CA . TRP A 1 124 ? 3.239 1.760 -2.838 1.00 92.19 124 TRP A CA 1
ATOM 1006 C C . TRP A 1 124 ? 2.458 1.737 -4.140 1.00 92.19 124 TRP A C 1
ATOM 1008 O O . TRP A 1 124 ? 2.825 2.413 -5.096 1.00 92.19 124 TRP A O 1
ATOM 1018 N N . ARG A 1 125 ? 1.345 1.015 -4.174 1.00 89.88 125 ARG A N 1
ATOM 1019 C CA . ARG A 1 125 ? 0.376 1.090 -5.274 1.00 89.88 125 ARG A CA 1
ATOM 1020 C C . ARG A 1 125 ? -1.011 1.353 -4.728 1.00 89.88 125 ARG A C 1
ATOM 1022 O O . ARG A 1 125 ? -1.263 1.063 -3.561 1.00 89.88 125 ARG A O 1
ATOM 1029 N N . ALA A 1 126 ? -1.899 1.885 -5.560 1.00 84.62 126 ALA A N 1
ATOM 1030 C CA . ALA A 1 126 ? -3.313 1.940 -5.209 1.00 84.62 126 ALA A CA 1
ATOM 1031 C C . ALA A 1 126 ? -3.840 0.512 -4.992 1.00 84.62 126 ALA A C 1
ATOM 1033 O O . ALA A 1 126 ? -3.466 -0.400 -5.733 1.00 84.62 126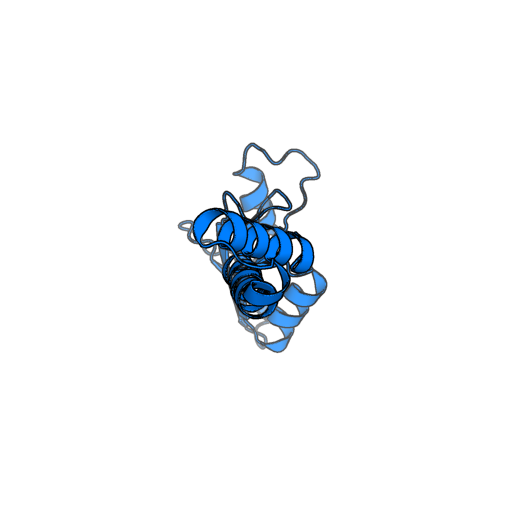 ALA A O 1
ATOM 1034 N N . ASN A 1 127 ? -4.627 0.325 -3.933 1.00 70.69 127 ASN A N 1
ATOM 1035 C CA . ASN A 1 127 ? -5.283 -0.953 -3.651 1.00 70.69 127 ASN A CA 1
ATOM 1036 C C . ASN A 1 127 ? -6.491 -1.183 -4.564 1.00 70.69 127 ASN A C 1
ATOM 1038 O O . ASN A 1 127 ? -7.148 -0.176 -4.913 1.00 70.69 127 ASN A O 1
#

Nearest PDB structures (foldseek):
  5cht-assembly2_B  TM=4.162E-01  e=9.342E-01  Mus musculus
  8j07-assembly1_3G  TM=4.164E-01  e=1.267E+00  Homo sapiens
  9cpc-assembly1_4J  TM=6.357E-01  e=4.549E+00  Sus scrofa
  8otz-assembly1_Ab  TM=4.102E-01  e=2.191E+00  Bos taurus
  6x04-assembly1_E  TM=2.660E-01  e=5.138E+00  Saccharomyces cerevisiae S288C

Mean predicted aligned error: 11.19 Å

Secondary structure (DSSP, 8-state):
--HHHHHHHHHHHHHHHH-S-HHHHHHHHHHHHHHHHHHH-SEEEE-HHHHHHHHHHHSEEEEEEESSSSS-SPEEEEEEEETTTTEEEEE-SSS-EES-HHHHHHHHHHHSTT--TT---EEEEE-

Foldseek 3Di:
DDLQVQLQVVLVVCCVPPNDDSVVSNVVSSVVSVVCVLVVCQKDWDDPVRQVVCCQVVQKDWWWKDLDPDPPPIFTWIKGADNVVRWIWIDRVPPDIDRDPVVVVVVVLVPPPVRDPPGDMIIMHGD

Sequence (127 aa):
MSVMKKAWEIARKGQKQFGGKVKEYFAKALKMSWEIVKKGMKYVQVTKVEFMNEIRSKGKFEGFLTCKNEFKNTQKINIVADLEKKEITVDMGLKSLYTDLSEAINNYKR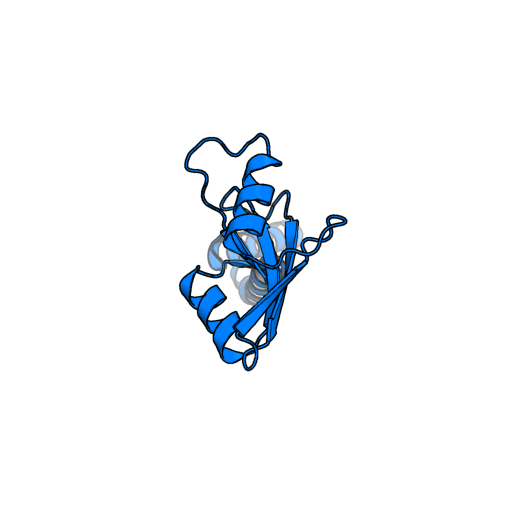HNHYAGNGTEVYIWRAN

Radius of gyration: 20.55 Å; Cα contacts (8 Å, |Δi|>4): 184; chains: 1; bounding box: 52×27×52 Å

Solvent-accessible surface area (backbone atoms only — not comparable to full-atom values): 7099 Å² total; per-residue (Å²): 136,59,52,67,61,46,11,50,52,46,8,48,50,50,24,73,75,73,49,82,57,46,77,78,34,34,69,61,19,39,53,52,22,50,48,50,52,53,65,69,40,55,52,41,80,47,53,73,64,58,51,52,50,40,32,72,73,66,31,35,48,68,32,30,38,18,75,50,102,51,101,53,89,63,42,54,37,39,37,42,37,45,79,89,81,72,44,44,42,36,39,50,90,53,103,55,79,29,70,44,71,67,59,49,53,50,50,55,40,69,74,37,89,86,47,57,96,86,60,59,76,40,40,32,26,73,104

pLDDT: mean 83.95, std 11.16, range [45.62, 97.19]